Protein AF-A0AAJ5WC07-F1 (afdb_monomer_lite)

Organism: NCBI:txid3121371

Sequence (102 aa):
MELFTNLGCSPDLIKYFNLPLWSRDKIMGLPMRITYKDTDYVYEILNSTAINKETTELHISFDGQEVILIKDEKNIWIEGTHKVEPQLAQALGRSVSLRFRM

Structure (mmCIF, N/CA/C/O backbone):
data_AF-A0AAJ5WC07-F1
#
_entry.id   AF-A0AAJ5WC07-F1
#
loop_
_atom_site.group_PDB
_atom_site.id
_atom_site.type_symbol
_atom_site.label_atom_id
_atom_site.label_alt_id
_atom_site.label_comp_id
_atom_site.label_asym_id
_atom_site.label_entity_id
_atom_site.label_seq_id
_atom_site.pdbx_PDB_ins_code
_atom_site.Cartn_x
_atom_site.Cartn_y
_atom_site.Cartn_z
_atom_site.occupancy
_atom_site.B_iso_or_equiv
_atom_site.auth_seq_id
_atom_site.auth_comp_id
_atom_site.auth_asym_id
_atom_site.auth_atom_id
_atom_site.pdbx_PDB_model_num
ATOM 1 N N . MET A 1 1 ? -48.589 -23.093 1.172 1.00 41.03 1 MET A N 1
ATOM 2 C CA . MET A 1 1 ? -47.332 -23.238 1.932 1.00 41.03 1 MET A CA 1
ATOM 3 C C . MET A 1 1 ? -46.254 -22.659 1.036 1.00 41.03 1 MET A C 1
ATOM 5 O O . MET A 1 1 ? -46.129 -23.165 -0.063 1.00 41.03 1 MET A O 1
ATOM 9 N N . GLU A 1 2 ? -45.566 -21.555 1.295 1.00 39.41 2 GLU A N 1
ATOM 10 C CA . GLU A 1 2 ? -45.378 -20.648 2.440 1.00 39.41 2 GLU A CA 1
ATOM 11 C C . GLU A 1 2 ? -45.034 -19.279 1.799 1.00 39.41 2 GLU A C 1
ATOM 13 O O . GLU A 1 2 ? -44.318 -19.231 0.805 1.00 39.41 2 GLU A O 1
ATOM 18 N N . LEU A 1 3 ? -45.751 -18.188 2.082 1.00 45.25 3 LEU A N 1
ATOM 19 C CA . LEU A 1 3 ? -45.352 -17.131 3.025 1.00 45.25 3 LEU A CA 1
ATOM 20 C C . LEU A 1 3 ? -43.836 -16.922 3.155 1.00 45.25 3 LEU A C 1
ATOM 22 O O . LEU A 1 3 ? -43.262 -17.512 4.052 1.00 45.25 3 LEU A O 1
ATOM 26 N N . PHE A 1 4 ? -43.239 -15.996 2.392 1.00 35.53 4 PHE A N 1
ATOM 27 C CA . PHE A 1 4 ? -42.199 -15.114 2.939 1.00 35.53 4 PHE A CA 1
ATOM 28 C C . PHE A 1 4 ? -42.305 -13.703 2.355 1.00 35.53 4 PHE A C 1
ATOM 30 O O . PHE A 1 4 ? -42.259 -13.455 1.153 1.00 35.53 4 PHE A O 1
ATOM 37 N N . THR A 1 5 ? -42.532 -12.799 3.292 1.00 43.97 5 THR A N 1
ATOM 38 C CA . THR A 1 5 ? -42.704 -11.359 3.216 1.00 43.97 5 THR A CA 1
ATOM 39 C C . THR A 1 5 ? -41.463 -10.618 2.736 1.00 43.97 5 THR A C 1
ATOM 41 O O . THR A 1 5 ? -40.335 -10.956 3.085 1.00 43.97 5 THR A O 1
ATOM 44 N N . ASN A 1 6 ? -41.738 -9.531 2.014 1.00 49.41 6 ASN A N 1
ATOM 45 C CA . ASN A 1 6 ? -40.869 -8.391 1.758 1.00 49.41 6 ASN A CA 1
ATOM 46 C C . ASN A 1 6 ? -39.932 -8.062 2.933 1.00 49.41 6 ASN A C 1
ATOM 48 O O . ASN A 1 6 ? -40.380 -7.615 3.987 1.00 49.41 6 ASN A O 1
ATOM 52 N N . LEU A 1 7 ? -38.630 -8.160 2.686 1.00 44.47 7 LEU A N 1
ATOM 53 C CA . LEU A 1 7 ? -37.641 -7.262 3.269 1.00 44.47 7 LEU A CA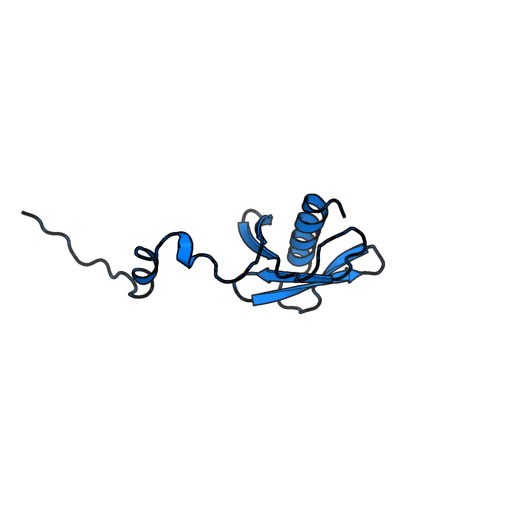 1
ATOM 54 C C . LEU A 1 7 ? -36.974 -6.558 2.091 1.00 44.47 7 LEU A C 1
ATOM 56 O O . LEU A 1 7 ? -36.475 -7.215 1.179 1.00 44.47 7 LEU A O 1
ATOM 60 N N . GLY A 1 8 ? -37.058 -5.227 2.080 1.00 47.62 8 GLY A N 1
ATOM 61 C CA . GLY A 1 8 ? -36.539 -4.370 1.020 1.00 47.62 8 GLY A CA 1
ATOM 62 C C . GLY A 1 8 ? -35.060 -4.642 0.777 1.00 47.62 8 GLY A C 1
ATOM 63 O O . GLY A 1 8 ? -34.199 -4.172 1.515 1.00 47.62 8 GLY A O 1
ATOM 64 N N . CYS A 1 9 ? -34.774 -5.427 -0.256 1.00 40.31 9 CYS A N 1
ATOM 65 C CA . CYS A 1 9 ? -33.426 -5.687 -0.716 1.00 40.31 9 CYS A CA 1
ATOM 66 C C . CYS A 1 9 ? -33.097 -4.602 -1.740 1.00 40.31 9 CYS A C 1
ATOM 68 O O . CYS A 1 9 ? -33.754 -4.506 -2.778 1.00 40.31 9 CYS A O 1
ATOM 70 N N . SER A 1 10 ? -32.128 -3.746 -1.409 1.00 50.06 10 SER A N 1
ATOM 71 C CA . SER A 1 10 ? -31.592 -2.751 -2.336 1.00 50.06 10 SER A CA 1
ATOM 72 C C . SER A 1 10 ? -31.259 -3.431 -3.676 1.00 50.06 10 SER A C 1
ATOM 74 O O . SER A 1 10 ? -30.518 -4.422 -3.679 1.00 50.06 10 SER A O 1
ATOM 76 N N . PRO A 1 11 ? -31.797 -2.949 -4.812 1.00 46.81 11 PRO A N 1
ATOM 77 C CA . PRO A 1 11 ? -31.739 -3.659 -6.093 1.00 46.81 11 PRO A CA 1
ATOM 78 C C . PRO A 1 11 ? -30.324 -3.779 -6.684 1.00 46.81 11 PRO A C 1
ATOM 80 O O . PRO A 1 11 ? -30.138 -4.459 -7.694 1.00 46.81 11 PRO A O 1
ATOM 83 N N . ASP A 1 12 ? -29.311 -3.171 -6.063 1.00 49.03 12 ASP A N 1
ATOM 84 C CA . ASP A 1 12 ? -27.937 -3.192 -6.569 1.00 49.03 12 ASP A CA 1
ATOM 85 C C . ASP A 1 12 ? -27.087 -4.384 -6.117 1.00 49.03 12 ASP A C 1
ATOM 87 O O . ASP A 1 12 ? -26.036 -4.627 -6.709 1.00 49.03 12 ASP A O 1
ATOM 91 N N . LEU A 1 13 ? -27.537 -5.193 -5.152 1.00 43.72 13 LEU A N 1
ATOM 92 C CA . LEU A 1 13 ? -26.753 -6.349 -4.684 1.00 43.72 13 LEU A CA 1
ATOM 93 C C . LEU A 1 13 ? -27.051 -7.660 -5.430 1.00 43.72 13 LEU A C 1
ATOM 95 O O . LEU A 1 13 ? -26.244 -8.586 -5.392 1.00 43.72 13 LEU A O 1
ATOM 99 N N . ILE A 1 14 ? -28.154 -7.735 -6.182 1.00 45.28 14 ILE A N 1
ATOM 100 C CA . ILE A 1 14 ? -28.547 -8.957 -6.913 1.00 45.28 14 ILE A CA 1
ATOM 101 C C . ILE A 1 14 ? -27.669 -9.189 -8.160 1.00 45.28 14 ILE A C 1
ATOM 103 O O . ILE A 1 14 ? -27.515 -10.321 -8.619 1.00 45.28 14 ILE A O 1
ATOM 107 N N . LYS A 1 15 ? -27.010 -8.147 -8.682 1.00 48.84 15 LYS A N 1
ATOM 108 C CA . LYS A 1 15 ? -26.188 -8.232 -9.905 1.00 48.84 15 LYS A CA 1
ATOM 109 C C . LYS A 1 15 ? -24.895 -9.040 -9.730 1.00 48.84 15 LYS A C 1
ATOM 111 O O . LYS A 1 15 ? -24.311 -9.456 -10.725 1.00 48.84 15 LYS A O 1
ATOM 116 N N . TYR A 1 16 ? -24.454 -9.286 -8.496 1.00 49.50 16 TYR A N 1
ATOM 117 C CA . TYR A 1 16 ? -23.169 -9.939 -8.220 1.00 49.50 16 TYR A CA 1
ATOM 118 C C . TYR A 1 16 ? -23.271 -11.447 -7.965 1.00 49.50 16 TYR A C 1
ATOM 120 O O . TYR A 1 16 ? -22.254 -12.135 -7.992 1.00 49.50 16 TYR A O 1
ATOM 128 N N . PHE A 1 17 ? -24.477 -11.979 -7.741 1.00 49.56 17 PHE A N 1
ATOM 129 C CA . PHE A 1 17 ? -24.651 -13.369 -7.299 1.00 49.56 17 PHE A CA 1
ATOM 130 C C . PHE A 1 17 ? -24.618 -14.402 -8.442 1.00 49.56 17 PHE A C 1
ATOM 132 O O . PHE A 1 17 ? -24.406 -15.581 -8.186 1.00 49.56 17 PHE A O 1
ATOM 139 N N . ASN A 1 18 ? -24.779 -13.964 -9.698 1.00 43.50 18 ASN A N 1
ATOM 140 C CA . ASN A 1 18 ? -24.795 -14.827 -10.892 1.00 43.50 18 ASN A CA 1
ATOM 141 C C . ASN A 1 18 ? -23.650 -14.544 -11.882 1.00 43.50 18 ASN A C 1
ATOM 143 O O . ASN A 1 18 ? -23.709 -14.973 -13.034 1.00 43.50 18 ASN A O 1
ATOM 147 N N . LEU A 1 19 ? -22.604 -13.824 -11.466 1.00 50.81 19 LEU A N 1
ATOM 148 C CA . LEU A 1 19 ? -21.440 -13.623 -12.326 1.00 50.81 19 LEU A CA 1
ATOM 149 C C . LEU A 1 19 ? -20.534 -14.864 -12.287 1.00 50.81 19 LEU A C 1
ATOM 151 O O . LEU A 1 19 ? -20.205 -15.344 -11.198 1.00 50.81 19 LEU A O 1
ATOM 155 N N . PRO A 1 20 ? -20.101 -15.389 -13.449 1.00 55.81 20 PRO A N 1
ATOM 156 C CA . PRO A 1 20 ? -19.143 -16.482 -13.489 1.00 55.81 20 PRO A CA 1
ATOM 157 C C . PRO A 1 20 ? -17.854 -16.096 -12.760 1.00 55.81 20 PRO A C 1
ATOM 159 O O . PRO A 1 20 ? -17.393 -14.960 -12.875 1.00 55.81 20 PRO A O 1
ATOM 162 N N . LEU A 1 21 ? -17.227 -17.051 -12.068 1.00 52.25 21 LEU A N 1
ATOM 163 C CA . LEU A 1 21 ? -15.976 -16.846 -11.318 1.00 52.25 21 LEU A CA 1
ATOM 164 C C . LEU A 1 21 ? -14.836 -16.209 -12.146 1.00 52.25 21 LEU A C 1
ATOM 166 O O . LEU A 1 21 ? -13.941 -15.616 -11.558 1.00 52.25 21 LEU A O 1
ATOM 170 N N . TRP A 1 22 ? -14.893 -16.296 -13.479 1.00 49.75 22 TRP A N 1
ATOM 171 C CA . TRP A 1 22 ? -13.924 -15.733 -14.429 1.00 49.75 22 TRP A CA 1
ATOM 172 C C . TRP A 1 22 ? -14.220 -14.285 -14.864 1.00 49.75 22 TRP A C 1
ATOM 174 O O . TRP A 1 22 ? -13.393 -13.649 -15.501 1.00 49.75 22 TRP A O 1
ATOM 184 N N . SER A 1 23 ? -15.369 -13.716 -14.484 1.00 49.69 23 SER A N 1
ATOM 185 C CA . SER A 1 23 ? -15.668 -12.290 -14.691 1.00 49.69 23 SER A CA 1
ATOM 186 C C . SER A 1 23 ? -15.122 -11.402 -13.554 1.00 49.69 23 SER A C 1
ATOM 188 O O . SER A 1 23 ? -15.435 -10.212 -13.498 1.00 49.69 23 SER A O 1
ATOM 190 N N . ARG A 1 24 ? -14.318 -11.984 -12.643 1.00 50.09 24 ARG A N 1
ATOM 191 C CA . ARG A 1 24 ? -13.564 -11.313 -11.564 1.00 50.09 24 ARG A CA 1
ATOM 192 C C . ARG A 1 24 ? -12.249 -10.691 -12.024 1.00 50.09 24 ARG A C 1
ATOM 194 O O . ARG A 1 24 ? -11.661 -9.932 -11.262 1.00 50.09 24 ARG A O 1
ATOM 201 N N . ASP A 1 25 ? -11.832 -10.932 -13.261 1.00 56.56 25 ASP A N 1
ATOM 202 C CA . ASP A 1 25 ? -10.595 -10.380 -13.813 1.00 56.56 25 ASP A CA 1
ATOM 203 C C . ASP A 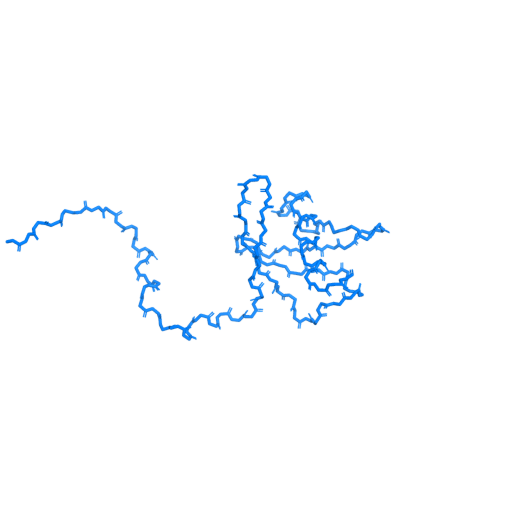1 25 ? -10.809 -8.956 -14.342 1.00 56.56 25 ASP A C 1
ATOM 205 O O . ASP A 1 25 ? -10.447 -8.600 -15.465 1.00 56.56 25 ASP A O 1
ATOM 209 N N . LYS A 1 26 ? -11.388 -8.097 -13.496 1.00 54.25 26 LYS A N 1
ATOM 210 C CA . LYS A 1 26 ? -11.297 -6.645 -13.632 1.00 54.25 26 LYS A CA 1
ATOM 211 C C . LYS A 1 26 ? -9.862 -6.241 -13.261 1.00 54.25 26 LYS A C 1
ATOM 213 O O . LYS A 1 26 ? -9.610 -5.704 -12.200 1.00 54.25 26 LYS A O 1
ATOM 218 N N . ILE A 1 27 ? -8.925 -6.585 -14.141 1.00 47.16 27 ILE A N 1
ATOM 219 C CA . ILE A 1 27 ? -7.702 -5.835 -14.440 1.00 47.16 27 ILE A CA 1
ATOM 220 C C . ILE A 1 27 ? -6.885 -5.443 -13.186 1.00 47.16 27 ILE A C 1
ATOM 222 O O . ILE A 1 27 ? -6.743 -4.282 -12.831 1.00 47.16 27 ILE A O 1
ATOM 226 N N . MET A 1 28 ? -6.314 -6.487 -12.577 1.00 57.53 28 MET A N 1
ATOM 227 C CA . MET A 1 28 ? -4.929 -6.576 -12.082 1.00 57.53 28 MET A CA 1
ATOM 228 C C . MET A 1 28 ? -4.485 -5.584 -10.994 1.00 57.53 28 MET A C 1
ATOM 230 O O . MET A 1 28 ? -3.443 -4.948 -11.127 1.00 57.53 28 MET A O 1
ATOM 234 N N . GLY A 1 29 ? -5.206 -5.550 -9.873 1.00 63.94 29 GLY A N 1
ATOM 235 C CA . GLY A 1 29 ? -4.625 -5.167 -8.586 1.00 63.94 29 GLY A CA 1
ATOM 236 C C . GLY A 1 29 ? -4.359 -6.389 -7.702 1.00 63.94 29 GLY A C 1
ATOM 237 O O . GLY A 1 29 ? -5.140 -7.339 -7.724 1.00 63.94 29 GLY A O 1
ATOM 238 N N . LEU A 1 30 ? -3.268 -6.417 -6.922 1.00 78.44 30 LEU A N 1
ATOM 239 C CA . LEU A 1 30 ? -3.090 -7.454 -5.889 1.00 78.44 30 LEU A CA 1
ATOM 240 C C . LEU A 1 30 ? -3.926 -7.057 -4.661 1.00 78.44 30 LEU A C 1
ATOM 242 O O . LEU A 1 30 ? -3.537 -6.090 -3.996 1.00 78.44 30 LEU A O 1
ATOM 246 N N . PRO A 1 31 ? -5.031 -7.762 -4.329 1.00 86.06 31 PRO A N 1
ATOM 247 C CA . PRO A 1 31 ? -5.818 -7.436 -3.152 1.00 86.06 31 PRO A CA 1
ATOM 248 C C . PRO A 1 31 ? -5.024 -7.746 -1.886 1.00 86.06 31 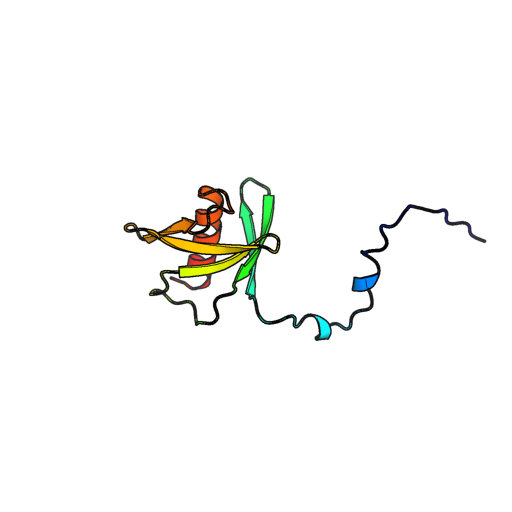PRO A C 1
ATOM 250 O O . PRO A 1 31 ? -4.427 -8.813 -1.713 1.00 86.06 31 PRO A O 1
ATOM 253 N N . MET A 1 32 ? -5.042 -6.785 -0.983 1.00 89.81 32 MET A N 1
ATOM 254 C CA . MET A 1 32 ? -4.290 -6.751 0.252 1.00 89.81 32 MET A CA 1
ATOM 255 C C . MET A 1 32 ? -5.226 -6.400 1.400 1.00 89.81 32 MET A C 1
ATOM 257 O O . MET A 1 32 ? -6.212 -5.684 1.239 1.00 89.81 32 MET A O 1
ATOM 261 N N . ARG A 1 33 ? -4.905 -6.922 2.582 1.00 90.06 33 ARG A N 1
ATOM 262 C CA . ARG A 1 33 ? -5.640 -6.649 3.816 1.00 90.06 33 ARG A CA 1
ATOM 263 C C . ARG A 1 33 ? -4.698 -6.123 4.878 1.00 90.06 33 ARG A C 1
ATOM 265 O O . ARG A 1 33 ? -3.581 -6.625 5.010 1.00 90.06 33 ARG A O 1
ATOM 272 N N . ILE A 1 34 ? -5.174 -5.147 5.638 1.00 91.38 34 ILE A N 1
ATOM 273 C CA . ILE A 1 34 ? -4.496 -4.624 6.820 1.00 91.38 34 ILE A CA 1
ATOM 274 C C . ILE A 1 34 ? -5.525 -4.321 7.905 1.00 91.38 34 ILE A C 1
ATOM 276 O O . ILE A 1 34 ? -6.592 -3.787 7.619 1.00 91.38 34 ILE A O 1
ATOM 280 N N . THR A 1 35 ? -5.185 -4.634 9.149 1.00 92.25 35 THR A N 1
ATOM 281 C CA . THR A 1 35 ? -5.942 -4.188 10.318 1.00 92.25 35 THR A CA 1
ATOM 282 C C . THR A 1 35 ? -5.282 -2.924 10.860 1.00 92.25 35 THR A C 1
ATOM 284 O O . THR A 1 35 ? -4.090 -2.928 11.176 1.00 92.25 35 THR A O 1
ATOM 287 N N . TYR A 1 36 ? -6.036 -1.834 10.956 1.00 91.94 36 TYR A N 1
ATOM 288 C CA . TYR A 1 36 ? -5.571 -0.551 11.478 1.00 91.94 36 TYR A CA 1
ATOM 289 C C . TYR A 1 36 ? -6.640 0.048 12.394 1.00 91.94 36 TYR A C 1
ATOM 291 O O . TYR A 1 36 ? -7.796 0.148 11.994 1.00 91.94 36 TYR A O 1
ATOM 299 N N . LYS A 1 37 ? -6.265 0.436 13.624 1.00 91.50 37 LYS A N 1
ATOM 300 C CA . LYS A 1 37 ? -7.205 0.925 14.659 1.00 91.50 37 LYS A CA 1
ATOM 301 C C . LYS A 1 37 ? -8.441 0.013 14.798 1.00 91.50 37 LYS A C 1
ATOM 303 O O . LYS A 1 37 ? -9.572 0.470 14.662 1.00 91.50 37 LYS A O 1
ATOM 308 N N . ASP A 1 38 ? -8.204 -1.290 14.960 1.00 91.75 38 ASP A N 1
ATOM 309 C CA . ASP A 1 38 ? -9.241 -2.330 15.097 1.00 91.75 38 ASP A CA 1
ATOM 310 C C . ASP A 1 38 ? -10.235 -2.430 13.925 1.00 91.75 38 ASP A C 1
ATOM 312 O O . ASP A 1 38 ? -11.268 -3.089 14.022 1.00 91.75 38 ASP A O 1
ATOM 316 N N . THR A 1 39 ? -9.911 -1.798 12.795 1.00 90.94 39 THR A N 1
ATOM 317 C CA . THR A 1 39 ? -10.707 -1.828 11.571 1.00 90.94 39 THR A CA 1
ATOM 318 C C . THR A 1 39 ? -9.933 -2.562 10.487 1.00 90.94 39 THR A C 1
ATOM 320 O O . THR A 1 39 ? -8.766 -2.265 10.220 1.00 90.94 39 THR A O 1
ATOM 323 N N . ASP A 1 40 ? -10.588 -3.532 9.861 1.00 91.38 40 ASP A N 1
ATOM 324 C CA . ASP A 1 40 ? -10.038 -4.261 8.727 1.00 91.38 40 ASP A CA 1
ATOM 325 C C . ASP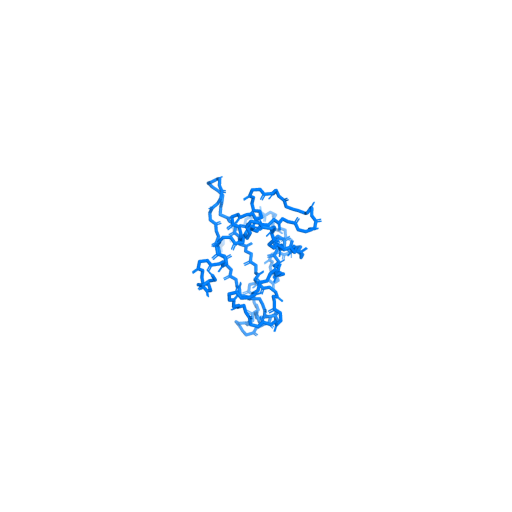 A 1 40 ? -10.283 -3.482 7.437 1.00 91.38 40 ASP A C 1
ATOM 327 O O . ASP A 1 40 ? -11.424 -3.267 7.030 1.00 91.38 40 ASP A O 1
ATOM 331 N N . TYR A 1 41 ? -9.198 -3.119 6.763 1.00 91.06 41 TYR A N 1
ATOM 332 C CA . TYR A 1 41 ? -9.231 -2.465 5.466 1.00 91.06 41 TYR A CA 1
ATOM 333 C C . TYR A 1 41 ? -8.779 -3.420 4.365 1.00 91.06 41 TYR A C 1
ATOM 335 O O . TYR A 1 41 ? -7.849 -4.218 4.539 1.00 91.06 41 TYR A O 1
ATOM 343 N N . VAL A 1 42 ? -9.427 -3.301 3.208 1.00 90.25 42 VAL A N 1
ATOM 344 C CA . VAL A 1 42 ? -9.048 -3.976 1.965 1.00 90.25 42 VAL A CA 1
ATOM 345 C C . VAL A 1 42 ? -8.576 -2.913 0.981 1.00 90.25 42 VAL A C 1
ATOM 347 O O . VAL A 1 42 ? -9.230 -1.886 0.819 1.00 90.25 42 VAL A O 1
ATOM 350 N N . TYR A 1 43 ? -7.440 -3.157 0.341 1.00 91.19 43 TYR A N 1
ATOM 351 C CA . TYR A 1 43 ? -6.867 -2.269 -0.664 1.00 91.19 43 TYR A CA 1
ATOM 352 C C . TYR A 1 43 ? -6.215 -3.084 -1.773 1.00 91.19 43 TYR A C 1
ATOM 354 O O . TYR A 1 43 ? -5.889 -4.252 -1.579 1.00 91.19 43 TYR A O 1
ATOM 362 N N . GLU A 1 44 ? -6.009 -2.481 -2.933 1.00 89.75 44 GLU A N 1
ATOM 363 C CA . GLU A 1 44 ? -5.409 -3.149 -4.087 1.00 89.75 44 GLU A CA 1
ATOM 364 C C . GLU A 1 44 ? -4.147 -2.417 -4.514 1.00 89.75 44 GLU A C 1
ATOM 366 O O . GLU A 1 44 ? -4.101 -1.193 -4.501 1.00 89.75 44 GLU A O 1
ATOM 371 N N . ILE A 1 45 ? -3.106 -3.149 -4.891 1.00 89.00 45 ILE A N 1
ATOM 372 C CA . ILE A 1 45 ? -1.890 -2.548 -5.448 1.00 89.00 45 ILE A CA 1
ATOM 373 C C . ILE A 1 45 ? -2.087 -2.345 -6.945 1.00 89.00 45 ILE A C 1
ATOM 375 O O . ILE A 1 45 ? -2.280 -3.330 -7.645 1.00 89.00 45 ILE A O 1
ATOM 379 N N . LEU A 1 46 ? -1.990 -1.104 -7.423 1.00 88.62 46 LEU A N 1
ATOM 380 C CA . LEU A 1 46 ? -2.205 -0.711 -8.821 1.00 88.62 46 LEU A CA 1
ATOM 381 C C . LEU A 1 46 ? -0.906 -0.490 -9.615 1.00 88.62 46 LEU A C 1
ATOM 383 O O . LEU A 1 46 ? -0.970 -0.148 -10.794 1.00 88.62 46 LEU A O 1
ATOM 387 N N . ASN A 1 47 ? 0.274 -0.648 -9.001 1.00 83.31 47 ASN A N 1
ATOM 388 C CA . ASN A 1 47 ? 1.551 -0.480 -9.702 1.00 83.31 47 ASN A CA 1
ATOM 389 C C . ASN A 1 47 ? 1.615 -1.352 -10.969 1.00 83.31 47 ASN A C 1
ATOM 391 O 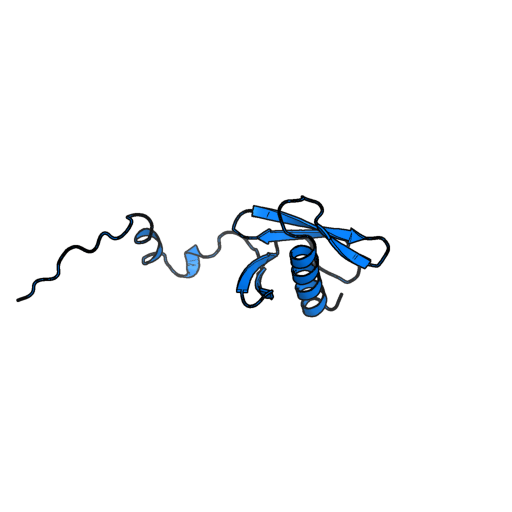O . ASN A 1 47 ? 1.540 -2.579 -10.899 1.00 83.31 47 ASN A O 1
ATOM 395 N N . SER A 1 48 ? 1.832 -0.710 -12.120 1.00 70.75 48 SER A N 1
ATOM 396 C CA . SER A 1 48 ? 2.086 -1.398 -13.394 1.00 70.75 48 SER A CA 1
ATOM 397 C C . SER A 1 48 ? 3.483 -2.026 -13.453 1.00 70.75 48 SER A C 1
ATOM 399 O O . SER A 1 48 ? 3.722 -2.955 -14.225 1.00 70.75 48 SER A O 1
ATOM 401 N N . THR A 1 49 ? 4.411 -1.521 -12.637 1.00 75.75 49 THR A N 1
ATOM 402 C CA . THR A 1 49 ? 5.800 -1.973 -12.536 1.00 75.75 49 THR A CA 1
ATOM 403 C C . THR A 1 49 ? 6.011 -2.895 -11.338 1.00 75.75 49 THR A C 1
ATOM 405 O O . THR A 1 49 ? 5.297 -2.839 -10.336 1.00 75.75 49 THR A O 1
ATOM 408 N N . ALA A 1 50 ? 7.021 -3.762 -11.434 1.00 80.00 50 ALA A N 1
ATOM 409 C CA . ALA A 1 50 ? 7.387 -4.649 -10.338 1.00 80.00 50 ALA A CA 1
ATOM 410 C C . ALA A 1 50 ? 7.859 -3.843 -9.117 1.00 80.00 50 ALA A C 1
ATOM 412 O O . ALA A 1 50 ? 8.790 -3.044 -9.216 1.00 80.00 50 ALA A O 1
ATOM 413 N N . ILE A 1 51 ? 7.245 -4.098 -7.961 1.00 86.62 51 ILE A N 1
ATOM 414 C CA . ILE A 1 51 ? 7.639 -3.490 -6.687 1.00 86.62 51 ILE A CA 1
ATOM 415 C C . ILE A 1 51 ? 8.922 -4.159 -6.188 1.00 86.62 51 ILE A C 1
ATOM 417 O O . ILE A 1 51 ? 8.985 -5.378 -6.020 1.00 86.62 51 ILE A O 1
ATOM 421 N N . ASN A 1 52 ? 9.942 -3.347 -5.931 1.00 88.06 52 ASN A N 1
ATOM 422 C CA . ASN A 1 52 ? 11.262 -3.753 -5.454 1.00 88.06 52 ASN A CA 1
ATOM 423 C C . ASN A 1 52 ? 11.790 -2.751 -4.407 1.00 88.06 52 ASN A C 1
ATOM 425 O O . ASN A 1 52 ? 11.121 -1.778 -4.081 1.00 88.06 52 ASN A O 1
ATOM 429 N N . LYS A 1 53 ? 13.005 -2.955 -3.883 1.00 86.56 53 LYS A N 1
ATOM 430 C CA . LYS A 1 53 ? 13.604 -2.078 -2.852 1.00 86.56 53 LYS A CA 1
ATOM 431 C C . LYS A 1 53 ? 13.772 -0.617 -3.290 1.00 86.56 53 LYS A C 1
ATOM 433 O O . LYS A 1 53 ? 13.665 0.290 -2.466 1.00 86.56 53 LYS A O 1
ATOM 438 N N . GLU A 1 54 ? 13.999 -0.403 -4.582 1.00 86.88 54 GLU A N 1
ATOM 439 C CA . GLU A 1 54 ? 14.200 0.911 -5.204 1.00 86.88 54 GLU A CA 1
ATOM 440 C C . GLU A 1 54 ? 12.878 1.643 -5.461 1.00 86.88 54 GLU A C 1
ATOM 442 O O . GLU A 1 54 ? 12.880 2.816 -5.816 1.00 86.88 54 GLU A O 1
ATOM 447 N N . THR A 1 55 ? 11.735 0.982 -5.252 1.00 89.38 55 THR A N 1
ATOM 448 C CA . THR A 1 55 ? 10.423 1.604 -5.416 1.00 89.38 55 THR A CA 1
ATOM 449 C C . THR A 1 55 ? 10.240 2.707 -4.370 1.00 89.38 55 THR A C 1
ATOM 451 O O . THR A 1 55 ? 10.272 2.461 -3.155 1.00 89.38 55 THR A O 1
ATOM 454 N N . THR A 1 56 ? 10.067 3.935 -4.857 1.00 91.31 56 THR A N 1
ATOM 455 C CA . THR A 1 56 ? 9.835 5.156 -4.069 1.00 91.31 56 THR A CA 1
ATOM 456 C C . THR A 1 56 ? 8.390 5.636 -4.125 1.00 91.31 56 THR A C 1
ATOM 458 O O . THR A 1 56 ? 8.013 6.488 -3.326 1.00 91.31 56 THR A O 1
ATOM 461 N N . GLU A 1 57 ? 7.588 5.074 -5.030 1.00 92.06 57 GLU A N 1
ATOM 462 C CA . GLU A 1 57 ? 6.200 5.453 -5.283 1.00 92.06 57 GLU A CA 1
ATOM 463 C C . GLU A 1 57 ? 5.324 4.204 -5.444 1.00 92.06 57 GLU A C 1
ATOM 465 O O . GLU A 1 57 ? 5.670 3.259 -6.160 1.00 92.06 57 GLU A O 1
ATOM 470 N N . LEU A 1 58 ? 4.188 4.191 -4.750 1.00 91.31 58 LEU A N 1
ATOM 471 C CA . LEU A 1 58 ? 3.200 3.121 -4.795 1.00 91.31 58 LEU A CA 1
ATOM 472 C C . LEU A 1 58 ? 1.829 3.695 -5.127 1.00 91.31 58 LEU A C 1
ATOM 474 O O . LEU A 1 58 ? 1.344 4.593 -4.444 1.00 91.31 58 LEU A O 1
ATOM 478 N N . HIS A 1 59 ? 1.184 3.109 -6.124 1.00 92.25 59 HIS A N 1
ATOM 479 C CA . HIS A 1 59 ? -0.196 3.380 -6.486 1.00 92.25 59 HIS A CA 1
ATOM 480 C C . HIS A 1 59 ? -1.059 2.277 -5.896 1.00 92.25 59 HIS A C 1
ATOM 482 O O . HIS A 1 59 ? -0.830 1.091 -6.151 1.00 92.25 59 HIS A O 1
ATOM 488 N N . ILE A 1 60 ? -2.057 2.654 -5.106 1.00 91.12 60 ILE A N 1
ATOM 489 C CA . ILE A 1 60 ? -3.003 1.712 -4.515 1.00 91.12 60 ILE A CA 1
ATOM 490 C C . ILE A 1 60 ? -4.440 2.174 -4.746 1.00 91.12 60 ILE A C 1
ATOM 492 O O . ILE A 1 60 ? -4.715 3.368 -4.794 1.00 91.12 60 ILE A O 1
ATOM 496 N N . SER A 1 61 ? -5.370 1.231 -4.860 1.00 90.75 61 SER A N 1
ATOM 497 C CA . SER A 1 61 ? -6.800 1.494 -4.743 1.00 90.75 61 SER A CA 1
ATOM 498 C C . SER A 1 61 ? -7.211 1.292 -3.294 1.00 90.75 61 SER A C 1
ATOM 500 O O . SER A 1 61 ? -7.053 0.198 -2.749 1.00 90.75 61 SER A O 1
ATOM 502 N N . PHE A 1 62 ? -7.733 2.335 -2.666 1.00 90.06 62 PHE A N 1
ATOM 503 C CA . PHE A 1 62 ? -8.274 2.299 -1.318 1.00 90.06 62 PHE A CA 1
ATOM 504 C C . PHE A 1 62 ? -9.707 2.831 -1.354 1.00 90.06 62 PHE A C 1
ATOM 506 O O . PHE A 1 62 ? -9.936 3.953 -1.799 1.00 90.06 62 PHE A O 1
ATOM 513 N N . ASP A 1 63 ? -10.674 2.009 -0.939 1.00 84.62 63 ASP A N 1
ATOM 514 C CA . ASP A 1 63 ? -12.111 2.335 -0.980 1.00 84.62 63 ASP A CA 1
ATOM 515 C C . ASP A 1 63 ? -12.604 2.808 -2.371 1.00 84.62 63 ASP A C 1
ATOM 517 O O . ASP A 1 63 ? -13.387 3.745 -2.519 1.00 84.62 63 ASP A O 1
ATOM 521 N N . GLY A 1 64 ? -12.069 2.193 -3.434 1.00 83.00 64 GLY A N 1
ATOM 522 C CA . GLY A 1 64 ? -12.375 2.548 -4.824 1.00 83.00 64 GLY A CA 1
ATOM 523 C C . GLY A 1 64 ? -11.708 3.835 -5.326 1.00 83.00 64 GLY A C 1
ATOM 524 O O . GLY A 1 64 ? -11.948 4.234 -6.466 1.00 83.00 64 GLY A O 1
ATOM 525 N N . GLN A 1 65 ? -10.860 4.474 -4.517 1.00 87.25 65 GLN A N 1
ATOM 526 C CA . GLN A 1 65 ? -10.099 5.664 -4.888 1.00 87.25 65 GLN A CA 1
ATOM 527 C C . GLN A 1 65 ? -8.620 5.334 -5.084 1.00 87.25 65 GLN A C 1
ATOM 529 O O . GLN A 1 65 ? -8.019 4.623 -4.285 1.00 87.25 65 GLN A O 1
ATOM 534 N N . GLU A 1 66 ? -8.005 5.889 -6.126 1.00 89.88 66 GLU A N 1
ATOM 535 C CA . GLU A 1 66 ? -6.555 5.794 -6.304 1.00 89.88 66 GLU A CA 1
ATOM 536 C C . GLU A 1 66 ? -5.832 6.719 -5.316 1.00 89.88 66 GLU A C 1
ATOM 538 O O . GLU A 1 66 ? -6.072 7.931 -5.296 1.00 89.88 66 GLU A O 1
ATOM 543 N N . VAL A 1 67 ? -4.940 6.142 -4.519 1.00 92.12 67 VAL A N 1
ATOM 544 C CA . VAL A 1 67 ? -4.085 6.805 -3.534 1.00 92.12 67 VAL A CA 1
ATOM 545 C C . VAL A 1 67 ? -2.634 6.561 -3.926 1.00 92.12 67 VAL A C 1
ATOM 547 O O . VAL A 1 67 ? -2.250 5.430 -4.229 1.00 92.12 67 VAL A O 1
ATOM 550 N N . ILE A 1 68 ? -1.826 7.618 -3.891 1.00 93.19 68 ILE A N 1
ATOM 551 C CA . ILE A 1 68 ? -0.392 7.532 -4.177 1.00 93.19 68 ILE A CA 1
ATOM 552 C C . ILE A 1 68 ? 0.368 7.667 -2.861 1.00 93.19 68 ILE A C 1
ATOM 554 O O . ILE A 1 68 ? 0.182 8.638 -2.122 1.00 93.19 68 ILE A O 1
ATOM 558 N N . LEU A 1 69 ? 1.223 6.692 -2.567 1.00 93.94 69 LEU A N 1
ATOM 559 C CA . LEU A 1 69 ? 2.152 6.716 -1.444 1.00 93.94 69 LEU A CA 1
ATOM 560 C C . LEU A 1 69 ? 3.559 6.989 -1.968 1.00 93.94 69 LEU A C 1
ATOM 562 O O . LEU A 1 69 ? 4.014 6.320 -2.892 1.00 93.94 69 LEU A O 1
ATOM 566 N N . ILE A 1 70 ? 4.264 7.923 -1.343 1.00 94.12 70 ILE A N 1
ATOM 567 C CA . ILE A 1 70 ? 5.641 8.287 -1.692 1.00 94.12 70 ILE A CA 1
ATOM 568 C C . ILE A 1 70 ? 6.551 8.084 -0.482 1.00 94.12 70 ILE A C 1
ATOM 570 O O . ILE A 1 70 ? 6.114 8.247 0.657 1.00 94.12 70 ILE A O 1
ATOM 574 N N . LYS A 1 71 ? 7.812 7.711 -0.699 1.00 92.06 71 LYS A N 1
ATOM 575 C CA . LYS A 1 71 ? 8.820 7.711 0.371 1.00 92.06 71 LYS A CA 1
ATOM 576 C C . LYS A 1 71 ? 9.324 9.130 0.620 1.00 92.06 71 LYS A C 1
ATOM 578 O O . LYS A 1 71 ? 9.704 9.825 -0.319 1.00 92.06 71 LYS A O 1
ATOM 583 N N . ASP A 1 72 ? 9.362 9.531 1.884 1.00 91.00 72 ASP A N 1
ATOM 584 C CA . ASP A 1 72 ? 10.039 10.753 2.314 1.00 91.00 72 ASP A CA 1
ATOM 585 C C . ASP A 1 72 ? 11.572 10.570 2.384 1.00 91.00 72 ASP A C 1
ATOM 587 O O . ASP A 1 72 ? 12.110 9.482 2.157 1.00 91.00 72 ASP A O 1
ATOM 591 N N . GLU A 1 73 ? 12.294 11.633 2.755 1.00 89.06 73 GLU A N 1
ATOM 592 C CA . GLU A 1 73 ? 13.758 11.617 2.935 1.00 89.06 73 GLU A CA 1
ATOM 593 C C . GLU A 1 73 ? 14.242 10.606 3.994 1.00 89.06 73 GLU A C 1
ATOM 595 O O . GLU A 1 73 ? 15.415 10.233 4.021 1.00 89.06 73 GLU A O 1
ATOM 600 N N . LYS A 1 74 ? 13.346 10.141 4.872 1.00 88.88 74 LYS A N 1
ATOM 601 C CA . LYS A 1 74 ? 13.611 9.150 5.922 1.00 88.88 74 LYS A CA 1
ATOM 602 C C . LYS A 1 74 ? 13.203 7.734 5.503 1.00 88.88 74 LYS A C 1
ATOM 604 O O . LYS A 1 74 ? 13.257 6.829 6.336 1.00 88.88 74 LYS A O 1
ATOM 609 N N . ASN A 1 75 ? 12.841 7.520 4.235 1.00 86.38 75 ASN A N 1
ATOM 610 C CA . ASN A 1 75 ? 12.302 6.265 3.701 1.00 86.38 75 ASN A CA 1
ATOM 611 C C . ASN A 1 75 ? 10.984 5.815 4.359 1.00 86.38 75 ASN A C 1
ATOM 613 O O . ASN A 1 75 ? 10.666 4.623 4.377 1.00 86.38 75 ASN A O 1
ATOM 617 N N . ILE A 1 76 ? 10.205 6.753 4.893 1.00 90.50 76 ILE A N 1
ATOM 618 C CA . ILE A 1 76 ? 8.878 6.506 5.453 1.00 90.50 76 ILE A CA 1
ATOM 619 C C . ILE A 1 76 ? 7.839 6.763 4.363 1.00 90.50 76 ILE A C 1
ATOM 621 O O . ILE A 1 76 ? 7.893 7.771 3.663 1.00 90.50 76 ILE A O 1
ATOM 625 N N . TRP A 1 77 ? 6.872 5.856 4.230 1.00 93.50 77 TRP A N 1
ATOM 626 C CA . TRP A 1 77 ? 5.742 6.054 3.325 1.00 93.50 77 TRP A CA 1
ATOM 627 C C . TRP A 1 77 ? 4.815 7.142 3.841 1.00 93.50 77 TRP A C 1
ATOM 629 O O . TRP A 1 77 ? 4.241 7.010 4.919 1.00 93.50 77 TRP A O 1
ATOM 639 N N . ILE A 1 78 ? 4.635 8.187 3.050 1.00 93.25 78 ILE A N 1
ATOM 640 C CA . ILE A 1 78 ? 3.685 9.264 3.296 1.00 93.25 78 ILE A CA 1
ATOM 641 C C . ILE A 1 78 ? 2.678 9.324 2.156 1.00 93.25 78 ILE A C 1
ATOM 643 O O . ILE A 1 78 ? 2.903 8.791 1.068 1.00 93.25 78 ILE A O 1
ATOM 647 N N . GLU A 1 79 ? 1.547 9.967 2.409 1.00 92.25 79 GLU A N 1
ATOM 648 C CA . GLU A 1 79 ? 0.556 10.157 1.366 1.00 92.25 79 GLU A CA 1
ATOM 649 C C . GLU A 1 79 ? 0.932 11.313 0.431 1.00 92.25 79 GLU A C 1
ATOM 651 O O . GLU A 1 79 ? 1.197 12.420 0.894 1.00 92.25 79 GLU A O 1
ATOM 656 N N . GLY A 1 80 ? 0.909 11.076 -0.881 1.00 87.88 80 GLY A N 1
ATOM 657 C CA . GLY A 1 80 ? 1.083 12.119 -1.895 1.00 87.88 80 GLY A CA 1
ATOM 658 C C . GLY A 1 80 ? -0.224 12.820 -2.286 1.00 87.88 80 GLY A C 1
ATOM 659 O O . GLY A 1 80 ? -0.200 13.967 -2.728 1.00 87.88 80 GLY A O 1
ATOM 660 N N . THR A 1 81 ? -1.376 12.159 -2.117 1.00 81.94 81 THR A N 1
ATOM 661 C CA . THR A 1 81 ? -2.670 12.610 -2.669 1.00 81.94 81 THR A CA 1
ATOM 662 C C . THR A 1 81 ? -3.621 13.306 -1.689 1.00 81.94 81 THR A C 1
ATOM 664 O O . THR A 1 81 ? -4.617 13.862 -2.145 1.00 81.94 81 THR A O 1
ATOM 667 N N . HIS A 1 82 ? -3.331 13.325 -0.382 1.00 83.56 82 HIS A N 1
ATOM 668 C CA . HIS A 1 82 ? -4.194 13.872 0.689 1.00 83.56 82 HIS A CA 1
ATOM 669 C C . HIS A 1 82 ? -5.647 13.324 0.737 1.00 83.56 82 HIS A C 1
ATOM 671 O O . HIS A 1 82 ? -6.573 14.009 1.170 1.00 83.56 82 HIS A O 1
ATOM 677 N N . LYS A 1 83 ? -5.857 12.095 0.274 1.00 86.31 83 LYS A N 1
ATOM 678 C CA . LYS A 1 83 ? -7.092 11.301 0.263 1.00 86.31 83 LYS A CA 1
ATOM 679 C C . LYS A 1 83 ? -7.231 10.349 1.458 1.00 86.31 83 LYS A C 1
ATOM 681 O O . LYS A 1 83 ? -8.333 9.858 1.688 1.00 86.31 83 LYS A O 1
ATOM 686 N N . VAL A 1 84 ? -6.169 10.062 2.214 1.00 88.88 84 VAL A N 1
ATOM 687 C CA . VAL A 1 84 ? -6.202 9.159 3.382 1.00 88.88 84 VAL A CA 1
ATOM 688 C C . VAL A 1 84 ? -5.519 9.780 4.604 1.00 88.88 84 VAL A C 1
ATOM 690 O O . VAL A 1 84 ? -4.748 10.728 4.519 1.00 88.88 84 VAL A O 1
ATOM 693 N N . GLU A 1 85 ? -5.800 9.259 5.801 1.00 90.69 85 GLU A N 1
ATOM 694 C CA . GLU A 1 85 ? -5.098 9.717 7.007 1.00 90.69 85 GLU A CA 1
ATOM 695 C C . GLU A 1 85 ? -3.585 9.423 6.877 1.00 90.69 85 GLU A C 1
ATOM 697 O O . GLU A 1 85 ? -3.223 8.288 6.549 1.00 90.69 85 GLU A O 1
ATOM 702 N N . PRO A 1 86 ? -2.678 10.361 7.218 1.00 91.06 86 PRO A N 1
ATOM 703 C CA . PRO A 1 86 ? -1.231 10.138 7.133 1.00 91.06 86 PRO A CA 1
ATOM 704 C C . PRO A 1 86 ? -0.740 8.875 7.857 1.00 91.06 86 PRO A C 1
ATOM 706 O O . PRO A 1 86 ? 0.169 8.190 7.391 1.00 91.06 86 PRO A O 1
ATOM 709 N N . GLN A 1 87 ? -1.356 8.530 8.990 1.00 91.94 87 GLN A N 1
ATOM 710 C CA . GLN A 1 87 ? -1.011 7.321 9.740 1.00 91.94 87 GLN A CA 1
ATOM 711 C C . GLN A 1 87 ? -1.481 6.035 9.041 1.00 91.94 87 GLN A C 1
ATOM 713 O O . GLN A 1 87 ? -0.801 5.010 9.107 1.00 91.94 87 GLN A O 1
ATOM 718 N N . LEU A 1 88 ? -2.624 6.085 8.353 1.00 92.31 88 LEU A N 1
ATOM 719 C CA . LEU A 1 88 ? -3.124 4.974 7.549 1.00 92.31 88 LEU A CA 1
ATOM 720 C C . LEU A 1 88 ? -2.263 4.788 6.294 1.00 92.31 88 LEU A C 1
ATOM 722 O O . LEU A 1 88 ? -1.888 3.661 5.984 1.00 92.31 88 LEU A O 1
ATOM 726 N N . ALA A 1 89 ? -1.866 5.879 5.632 1.00 93.06 89 ALA A N 1
ATOM 727 C CA . ALA A 1 89 ? -0.913 5.859 4.521 1.00 93.06 89 ALA A CA 1
ATOM 728 C C . ALA A 1 89 ? 0.406 5.166 4.909 1.00 93.06 89 ALA A C 1
ATOM 730 O O . ALA A 1 89 ? 0.877 4.268 4.205 1.00 93.06 89 ALA A O 1
ATOM 731 N N . GLN A 1 90 ? 0.953 5.509 6.081 1.00 94.00 90 GLN A N 1
ATOM 732 C CA . GLN A 1 90 ? 2.132 4.843 6.644 1.00 94.00 90 GLN A CA 1
ATOM 733 C C . GLN A 1 90 ? 1.902 3.345 6.876 1.00 94.00 90 GLN A C 1
ATOM 735 O O . GLN A 1 90 ? 2.759 2.526 6.536 1.00 94.00 90 GLN A O 1
ATOM 740 N N . ALA A 1 91 ? 0.754 2.966 7.445 1.00 93.88 91 ALA A N 1
ATOM 741 C CA . ALA A 1 91 ? 0.417 1.568 7.702 1.00 93.88 91 ALA A CA 1
ATOM 742 C C . ALA A 1 91 ? 0.292 0.758 6.396 1.00 93.88 91 ALA A C 1
ATOM 744 O O . ALA A 1 91 ? 0.856 -0.337 6.294 1.00 93.88 91 ALA A O 1
ATOM 745 N N . LEU A 1 92 ? -0.376 1.320 5.383 1.00 93.75 92 LEU A N 1
ATOM 746 C CA . LEU A 1 92 ? -0.525 0.734 4.048 1.00 93.75 92 LEU A CA 1
ATOM 747 C C . LEU A 1 92 ? 0.839 0.516 3.387 1.00 93.75 92 LEU A C 1
ATOM 749 O O . LEU A 1 92 ? 1.163 -0.609 2.996 1.00 93.75 92 LEU A O 1
ATOM 753 N N . GLY A 1 93 ? 1.674 1.556 3.339 1.00 93.00 93 GLY A N 1
ATOM 754 C CA . GLY A 1 93 ? 3.017 1.471 2.770 1.00 93.00 93 GLY A CA 1
ATOM 755 C C . GLY A 1 93 ? 3.903 0.458 3.500 1.00 93.00 93 GLY A C 1
ATOM 756 O O . GLY A 1 93 ? 4.555 -0.371 2.866 1.00 93.00 93 GLY A O 1
ATOM 757 N N . ARG A 1 94 ? 3.864 0.431 4.841 1.00 92.81 94 ARG A N 1
ATOM 758 C CA . ARG A 1 94 ? 4.598 -0.558 5.651 1.00 92.81 94 ARG A CA 1
ATOM 759 C C . ARG A 1 94 ? 4.164 -1.991 5.343 1.00 92.81 94 ARG A C 1
ATOM 761 O O . ARG A 1 94 ? 5.016 -2.870 5.227 1.00 92.81 94 ARG A O 1
ATOM 768 N N . SER A 1 95 ? 2.862 -2.234 5.199 1.00 92.81 95 SER A N 1
ATOM 769 C CA . SER A 1 95 ? 2.324 -3.549 4.829 1.00 92.81 95 SER A CA 1
ATOM 770 C C . SER A 1 95 ? 2.836 -4.008 3.459 1.00 92.81 95 SER A C 1
ATOM 772 O O . SER A 1 95 ? 3.273 -5.154 3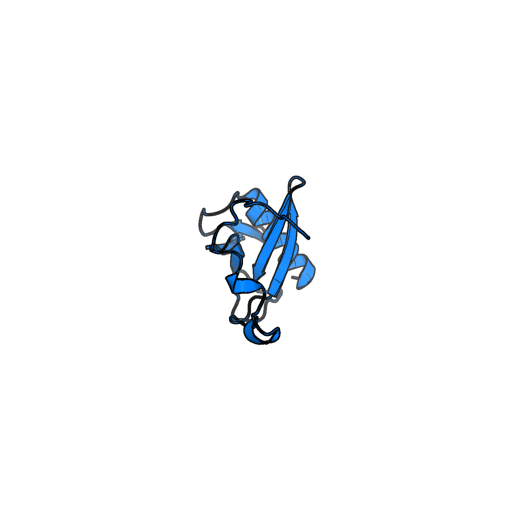.310 1.00 92.81 95 SER A O 1
ATOM 774 N N . VAL A 1 96 ? 2.869 -3.103 2.474 1.00 91.44 96 VAL A N 1
ATOM 775 C CA . VAL A 1 96 ? 3.456 -3.388 1.156 1.00 91.44 96 VAL A CA 1
ATOM 776 C C . VAL A 1 96 ? 4.952 -3.685 1.291 1.00 91.44 96 VAL A C 1
ATOM 778 O O . VAL A 1 96 ? 5.396 -4.753 0.872 1.00 91.44 96 VAL A O 1
ATOM 781 N N . SER A 1 97 ? 5.731 -2.829 1.955 1.00 91.75 97 SER A N 1
ATOM 782 C CA . SER A 1 97 ? 7.173 -3.054 2.126 1.00 91.75 97 SER A CA 1
ATOM 783 C C . SER A 1 97 ? 7.510 -4.390 2.782 1.00 91.75 97 SER A C 1
ATOM 785 O O . SER A 1 97 ? 8.421 -5.076 2.322 1.00 91.75 97 SER A O 1
ATOM 787 N N . LEU A 1 98 ? 6.746 -4.811 3.794 1.00 90.88 98 LEU A N 1
ATOM 788 C CA . LEU A 1 98 ? 6.925 -6.121 4.426 1.00 90.88 98 LEU A CA 1
ATOM 789 C C . LEU A 1 98 ? 6.669 -7.276 3.450 1.00 90.88 98 LEU A C 1
ATOM 791 O O . LEU A 1 98 ? 7.430 -8.244 3.427 1.00 90.88 98 LEU A O 1
ATOM 795 N N . ARG A 1 99 ? 5.622 -7.181 2.623 1.00 88.94 99 ARG A N 1
ATOM 796 C CA . ARG A 1 99 ? 5.271 -8.232 1.659 1.00 88.94 99 ARG A CA 1
ATOM 797 C C . ARG A 1 99 ? 6.297 -8.369 0.535 1.00 88.94 99 ARG A C 1
ATOM 799 O O . ARG A 1 99 ? 6.638 -9.491 0.163 1.00 88.94 99 ARG A O 1
ATOM 806 N N . PHE A 1 100 ? 6.794 -7.246 0.023 1.00 88.44 100 PHE A N 1
ATOM 807 C CA . PHE A 1 100 ? 7.752 -7.211 -1.087 1.00 88.44 100 PHE A CA 1
ATOM 808 C C . PHE A 1 100 ? 9.218 -7.223 -0.632 1.00 88.44 100 PHE A C 1
ATOM 810 O O . PHE A 1 100 ? 10.111 -7.278 -1.473 1.00 88.44 100 PHE A O 1
ATOM 817 N N . ARG A 1 101 ? 9.475 -7.251 0.687 1.00 89.50 101 ARG A N 1
ATOM 818 C CA . ARG A 1 101 ? 10.822 -7.243 1.292 1.00 89.50 101 ARG A CA 1
ATOM 819 C C . ARG A 1 101 ? 11.664 -6.049 0.819 1.00 89.50 101 ARG A C 1
ATOM 821 O O . ARG A 1 101 ? 12.829 -6.216 0.441 1.00 89.50 101 ARG A O 1
ATOM 828 N N . MET A 1 102 ? 11.025 -4.878 0.807 1.00 85.69 102 MET A N 1
ATOM 829 C CA . MET A 1 102 ? 11.635 -3.598 0.436 1.00 85.69 102 MET A CA 1
ATOM 830 C C . MET A 1 102 ? 12.658 -3.125 1.464 1.00 85.69 102 MET A C 1
ATOM 832 O O . MET A 1 102 ? 12.462 -3.420 2.664 1.00 85.69 102 MET A O 1
#

Radius of gyration: 18.4 Å; chains: 1; bounding box: 62×37×30 Å

Secondary structure (DSSP, 8-state):
----------TTSGGGTT--GGGG-SS--EEEEEEETTEEEEEEE--SSPP-TT--EEEEEETTEEEEEEE-TTS-EEESSSSS-HHHHHHHHHHHHHHHT-

pLDDT: mean 77.67, std 19.11, range [35.53, 94.12]

Foldseek 3Di:
DDDDDDDDDDPVPVVPPPDPPVVPCPDDWDWDWDQDPNDIFIKTWPDPDDDAPPDQWTWMQGPNDTWIWGQDPVRFTATPPPPDDRVVRRRVVVRVCVVRVD